Protein AF-A0A833G2I5-F1 (afdb_monomer_lite)

Secondary structure (DSSP, 8-state):
---B--S-HHHHHHHHHHHHSTTHHHHHHTT--TT--HHHHHHHHHHHHHHHHHHHBPP---

Foldseek 3Di:
DQFWADPDPVVLVVLLCCQLCVCVVVCVVVVNDPDPDPVSSVVSNVVSVVVSCVVITRDPPD

pLDDT: mean 81.79, std 10.65, range [48.12, 93.25]

Structure (mmCIF, N/CA/C/O backbone):
data_AF-A0A833G2I5-F1
#
_entry.id   AF-A0A833G2I5-F1
#
loop_
_atom_site.group_PDB
_atom_site.id
_atom_site.type_symbol
_atom_site.label_atom_id
_atom_site.label_alt_id
_atom_site.label_comp_id
_atom_site.label_asym_id
_atom_site.label_entity_id
_atom_site.label_seq_id
_atom_site.pdbx_PDB_ins_code
_atom_site.Cartn_x
_atom_site.Cartn_y
_atom_site.Cartn_z
_atom_site.occupancy
_atom_site.B_iso_or_equiv
_atom_site.auth_seq_id
_atom_site.auth_comp_id
_atom_site.auth_asym_id
_atom_site.auth_atom_id
_atom_site.pdbx_PDB_model_num
ATOM 1 N N . ALA A 1 1 ? -20.083 3.117 5.048 1.00 55.12 1 ALA A N 1
ATOM 2 C CA . ALA A 1 1 ? -19.155 3.711 6.039 1.00 55.12 1 ALA A CA 1
ATOM 3 C C . ALA A 1 1 ? -18.789 2.628 7.052 1.00 55.12 1 ALA A C 1
ATOM 5 O O . ALA A 1 1 ? -19.665 1.831 7.358 1.00 55.12 1 ALA A O 1
ATOM 6 N N . GLY A 1 2 ? -17.528 2.550 7.503 1.00 72.56 2 GLY A N 1
ATOM 7 C CA . GLY A 1 2 ? -17.045 1.476 8.396 1.00 72.56 2 GLY A CA 1
ATOM 8 C C . GLY A 1 2 ? -16.351 0.292 7.702 1.00 72.56 2 GLY A C 1
ATOM 9 O O . GLY A 1 2 ? -16.415 -0.821 8.197 1.00 72.56 2 GLY A O 1
ATOM 10 N N . HIS A 1 3 ? -15.724 0.495 6.537 1.00 77.56 3 HIS A N 1
ATOM 11 C CA . HIS A 1 3 ? -15.055 -0.589 5.791 1.00 77.56 3 HIS A CA 1
ATOM 12 C C . HIS A 1 3 ? -13.621 -0.872 6.253 1.00 77.56 3 HIS A C 1
ATOM 14 O O . HIS A 1 3 ? -13.057 -1.901 5.888 1.00 77.56 3 HIS A O 1
ATOM 20 N N . LEU A 1 4 ? -13.038 0.030 7.044 1.00 83.69 4 LEU A N 1
ATOM 21 C CA . LEU A 1 4 ? -11.670 -0.068 7.531 1.00 83.69 4 LEU A CA 1
ATOM 22 C C . LEU A 1 4 ? -11.637 0.097 9.050 1.00 83.69 4 LEU A C 1
ATOM 24 O O . LEU A 1 4 ? -12.371 0.919 9.597 1.00 83.69 4 LEU A O 1
ATOM 28 N N . ALA A 1 5 ? -10.769 -0.675 9.692 1.00 87.56 5 ALA A N 1
ATOM 29 C CA . ALA A 1 5 ? -10.460 -0.632 11.108 1.00 87.56 5 ALA A CA 1
ATOM 30 C C . ALA A 1 5 ? -8.950 -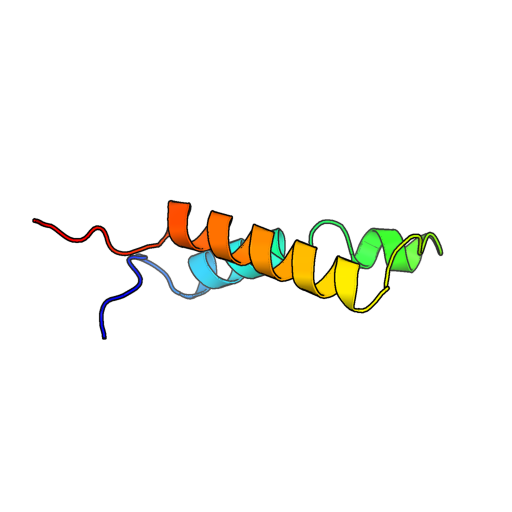0.409 11.276 1.00 87.56 5 ALA A C 1
ATOM 32 O O . ALA A 1 5 ? -8.128 -1.253 10.914 1.00 87.56 5 ALA A O 1
ATOM 33 N N . PHE A 1 6 ? -8.586 0.759 11.797 1.00 84.38 6 PHE A N 1
ATOM 34 C CA . PHE A 1 6 ? -7.218 1.141 12.129 1.00 84.38 6 PHE A CA 1
ATOM 35 C C . PHE A 1 6 ? -7.254 2.169 13.263 1.00 84.38 6 PHE A C 1
ATOM 37 O O . PHE A 1 6 ? -8.194 2.955 13.358 1.00 84.38 6 PHE A O 1
ATOM 44 N N . GLU A 1 7 ? -6.242 2.148 14.125 1.00 86.25 7 GLU A N 1
ATOM 45 C CA . GLU A 1 7 ? -6.149 3.057 15.277 1.00 86.25 7 GLU A CA 1
ATOM 46 C C . GLU A 1 7 ? -5.576 4.423 14.888 1.00 86.25 7 GLU A C 1
ATOM 48 O O . GLU A 1 7 ? -5.989 5.449 15.421 1.00 86.25 7 GLU A O 1
ATOM 53 N N . ASP A 1 8 ? -4.656 4.434 13.921 1.00 91.81 8 ASP A N 1
ATOM 54 C CA . ASP A 1 8 ? -3.956 5.626 13.459 1.00 91.81 8 ASP A CA 1
ATOM 55 C C . ASP A 1 8 ? -3.947 5.704 11.927 1.00 91.81 8 ASP A C 1
ATOM 57 O O . ASP A 1 8 ? -3.546 4.767 11.225 1.00 91.81 8 ASP A O 1
ATOM 61 N N . VAL A 1 9 ? -4.386 6.853 11.413 1.00 91.25 9 VAL A N 1
ATOM 62 C CA . VAL A 1 9 ? -4.463 7.137 9.976 1.00 91.25 9 VAL A CA 1
ATOM 63 C C . VAL A 1 9 ? -3.067 7.196 9.361 1.00 91.25 9 VAL A C 1
ATOM 65 O O . VAL A 1 9 ? -2.877 6.696 8.253 1.00 91.25 9 VAL A O 1
ATOM 68 N N . GLU A 1 10 ? -2.086 7.785 10.050 1.00 92.94 10 GLU A N 1
ATOM 69 C CA . GLU A 1 10 ? -0.734 7.972 9.508 1.00 92.94 10 GLU A CA 1
ATOM 70 C C . GLU A 1 10 ? -0.029 6.626 9.309 1.00 92.94 10 GLU A C 1
ATOM 72 O O . GLU A 1 10 ? 0.555 6.362 8.255 1.00 92.94 10 GLU A O 1
ATOM 77 N N . THR A 1 11 ? -0.148 5.738 10.291 1.00 91.31 11 THR A N 1
ATOM 78 C CA . THR A 1 11 ? 0.377 4.374 10.241 1.00 91.31 11 THR A CA 1
ATOM 79 C C . THR A 1 11 ? -0.315 3.555 9.156 1.00 91.31 11 THR A C 1
ATOM 81 O O . THR A 1 11 ? 0.365 2.913 8.353 1.00 91.31 11 THR A O 1
ATOM 84 N N . ALA A 1 12 ? -1.648 3.611 9.062 1.00 91.12 12 ALA A N 1
ATOM 85 C CA . ALA A 1 12 ? -2.383 2.915 8.005 1.00 91.12 12 ALA A CA 1
ATOM 86 C C . ALA A 1 12 ? -1.981 3.420 6.608 1.00 91.12 12 ALA A C 1
ATOM 88 O O . ALA A 1 12 ? -1.747 2.624 5.695 1.00 91.12 12 ALA A O 1
ATOM 89 N N . PHE A 1 13 ? -1.821 4.736 6.447 1.00 89.06 13 PHE A N 1
ATOM 90 C CA . PHE A 1 13 ? -1.362 5.338 5.199 1.00 89.06 13 PHE A CA 1
ATOM 91 C C . PHE A 1 13 ? 0.063 4.903 4.835 1.00 89.06 13 PHE A C 1
ATOM 93 O O . PHE A 1 13 ? 0.291 4.475 3.704 1.00 89.06 13 PHE A O 1
ATOM 100 N N . ARG A 1 14 ? 1.016 4.946 5.778 1.00 90.50 14 ARG A N 1
ATOM 101 C CA . ARG A 1 14 ? 2.397 4.481 5.549 1.00 90.50 14 ARG A CA 1
ATOM 102 C C . ARG A 1 14 ? 2.445 3.011 5.145 1.00 90.50 14 ARG A C 1
ATOM 104 O O . ARG A 1 14 ? 3.164 2.673 4.207 1.00 90.50 14 ARG A O 1
ATOM 111 N N . THR A 1 15 ? 1.656 2.160 5.799 1.00 89.62 15 THR A N 1
ATOM 112 C CA . THR A 1 15 ? 1.525 0.746 5.425 1.00 89.62 15 THR A CA 1
ATOM 113 C C . THR A 1 15 ? 1.008 0.604 3.997 1.00 89.62 15 THR A C 1
ATOM 115 O O . THR A 1 15 ? 1.632 -0.080 3.190 1.00 89.62 15 THR A O 1
ATOM 118 N N . PHE A 1 16 ? -0.090 1.280 3.646 1.00 88.88 16 PHE A N 1
ATOM 119 C CA . PHE A 1 16 ? -0.650 1.204 2.296 1.00 88.88 16 PHE A CA 1
ATOM 120 C C . PHE A 1 16 ? 0.339 1.688 1.231 1.00 88.88 16 PHE A C 1
ATOM 122 O O . PHE A 1 16 ? 0.570 1.006 0.233 1.00 88.88 16 PHE A O 1
ATOM 129 N N . PHE A 1 17 ? 0.969 2.837 1.471 1.00 86.75 17 PHE A N 1
ATOM 130 C CA . PHE A 1 17 ? 1.936 3.419 0.552 1.00 86.75 17 PHE A CA 1
ATOM 131 C C . PHE A 1 17 ? 3.164 2.517 0.371 1.00 86.75 17 PHE A C 1
ATOM 133 O O . PHE A 1 17 ? 3.624 2.336 -0.753 1.00 86.75 17 PHE A O 1
ATOM 140 N N . GLY A 1 18 ? 3.652 1.885 1.442 1.00 87.12 18 GLY A N 1
ATOM 141 C CA . GLY A 1 18 ? 4.737 0.904 1.369 1.00 87.12 18 GLY A CA 1
ATOM 142 C C . GLY A 1 18 ? 4.372 -0.360 0.580 1.00 87.12 18 GLY A C 1
ATOM 143 O O . GLY A 1 18 ? 5.218 -0.897 -0.134 1.00 87.12 18 GLY A O 1
ATOM 144 N N . LEU A 1 19 ? 3.115 -0.816 0.656 1.00 87.00 19 LEU A N 1
ATOM 145 C CA . LEU A 1 19 ? 2.622 -1.964 -0.118 1.00 87.00 19 LEU A CA 1
ATOM 146 C C . LEU A 1 19 ? 2.533 -1.657 -1.623 1.00 87.00 19 LEU A C 1
ATOM 148 O O . LEU A 1 19 ? 2.868 -2.519 -2.434 1.00 87.00 19 LEU A O 1
ATOM 152 N N . VAL A 1 20 ? 2.108 -0.444 -1.996 1.00 82.94 20 VAL A N 1
ATOM 153 C CA . VAL A 1 20 ? 1.995 -0.003 -3.402 1.00 82.94 20 VAL A CA 1
ATOM 154 C C . VAL A 1 20 ? 3.358 0.374 -3.987 1.00 82.94 20 VAL A C 1
ATOM 156 O O . VAL A 1 20 ? 3.703 -0.027 -5.092 1.00 82.94 20 VAL A O 1
ATOM 159 N N . GLY A 1 21 ? 4.149 1.148 -3.246 1.00 76.50 21 GLY A N 1
ATOM 160 C CA . GLY A 1 21 ? 5.413 1.725 -3.700 1.00 76.50 21 GLY A CA 1
ATOM 161 C 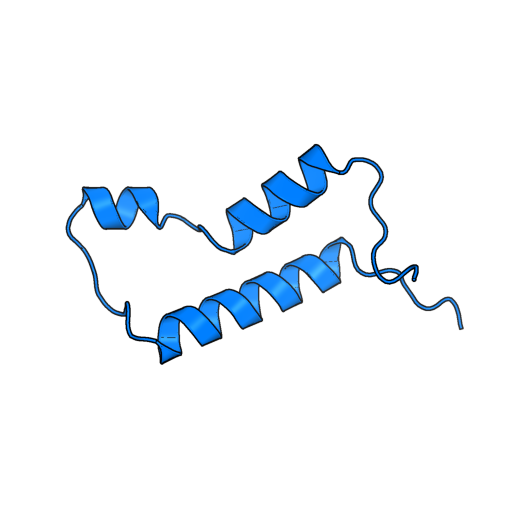C . GLY A 1 21 ? 6.628 0.821 -3.520 1.00 76.50 21 GLY A C 1
ATOM 162 O O . GLY A 1 21 ? 7.746 1.323 -3.653 1.00 76.50 21 GLY A O 1
ATOM 163 N N . ARG A 1 22 ? 6.427 -0.469 -3.199 1.00 68.75 22 ARG A N 1
ATOM 164 C CA . ARG A 1 22 ? 7.470 -1.454 -2.869 1.00 68.75 22 ARG A CA 1
ATOM 165 C C . ARG A 1 22 ? 8.671 -1.283 -3.796 1.00 68.75 22 ARG A C 1
ATOM 167 O O . ARG A 1 22 ? 8.579 -1.541 -4.988 1.00 68.75 22 ARG A O 1
ATOM 174 N N . ASP A 1 23 ? 9.771 -0.766 -3.265 1.00 70.50 23 ASP A N 1
ATOM 175 C CA . ASP A 1 23 ? 11.057 -0.559 -3.941 1.00 70.50 23 ASP A CA 1
ATOM 176 C C . ASP A 1 23 ? 11.008 0.276 -5.249 1.00 70.50 23 ASP A C 1
ATOM 178 O O . ASP A 1 23 ? 11.998 0.328 -5.978 1.00 70.50 23 ASP A O 1
ATOM 182 N N . VAL A 1 24 ? 9.890 0.939 -5.584 1.00 72.38 24 VAL A N 1
ATOM 183 C CA . VAL A 1 24 ? 9.683 1.632 -6.877 1.00 72.38 24 VAL A CA 1
ATOM 184 C C . VAL A 1 24 ? 10.705 2.747 -7.074 1.00 72.38 24 VAL A C 1
ATOM 186 O O . VAL A 1 24 ? 11.326 2.836 -8.130 1.00 72.38 24 VAL A O 1
ATOM 189 N N . GLN A 1 25 ? 10.933 3.563 -6.042 1.00 71.19 25 GLN A N 1
ATOM 190 C CA . GLN A 1 25 ? 11.913 4.649 -6.096 1.00 71.19 25 GLN A CA 1
ATOM 191 C C . GLN A 1 25 ? 13.347 4.127 -6.277 1.00 71.19 25 GLN A C 1
ATOM 193 O O . GLN A 1 25 ? 14.120 4.721 -7.019 1.00 71.19 25 GLN A O 1
ATOM 198 N N . ILE A 1 26 ? 13.699 2.998 -5.653 1.00 76.25 26 ILE A N 1
ATOM 199 C CA . ILE A 1 26 ? 15.024 2.375 -5.799 1.00 76.25 26 ILE A CA 1
ATOM 200 C C . ILE A 1 26 ? 15.195 1.827 -7.221 1.00 76.25 26 ILE A C 1
ATOM 202 O O . ILE A 1 26 ? 16.216 2.074 -7.853 1.00 76.25 26 ILE A O 1
ATOM 206 N N . ARG A 1 27 ? 14.179 1.143 -7.757 1.00 74.31 27 ARG A N 1
ATOM 207 C CA . ARG A 1 27 ? 14.193 0.599 -9.125 1.00 74.31 27 ARG A CA 1
ATOM 208 C C . ARG A 1 27 ? 14.280 1.695 -10.189 1.00 74.31 27 ARG A C 1
ATOM 210 O O . ARG A 1 27 ? 15.069 1.583 -11.121 1.00 74.31 27 ARG A O 1
ATOM 217 N N . LEU A 1 28 ? 13.564 2.801 -9.978 1.00 76.12 28 LEU A N 1
ATOM 218 C CA . LEU A 1 28 ? 13.697 4.030 -10.766 1.00 76.12 28 LEU A CA 1
ATOM 219 C C . LEU A 1 28 ? 15.132 4.571 -10.768 1.00 76.12 28 LEU A C 1
ATOM 221 O O . LEU A 1 28 ? 15.674 4.862 -11.830 1.00 76.12 28 LEU A O 1
ATOM 225 N N . LEU A 1 29 ? 15.753 4.687 -9.591 1.00 84.00 29 LEU A N 1
ATOM 226 C CA . LEU A 1 29 ? 17.121 5.199 -9.452 1.00 84.00 29 LEU A CA 1
ATOM 227 C C . LEU A 1 29 ? 18.174 4.289 -10.103 1.00 84.00 29 LEU A C 1
ATOM 229 O O . LEU A 1 29 ? 19.220 4.778 -10.519 1.00 84.00 29 LEU A O 1
ATOM 233 N N . LEU A 1 30 ? 17.904 2.986 -10.201 1.00 85.56 30 LEU A N 1
ATOM 234 C CA . LEU A 1 30 ? 18.797 2.003 -10.821 1.00 85.56 30 LEU A CA 1
ATOM 235 C C . LEU A 1 30 ? 18.619 1.887 -12.345 1.00 85.56 30 LEU A C 1
ATOM 237 O O . L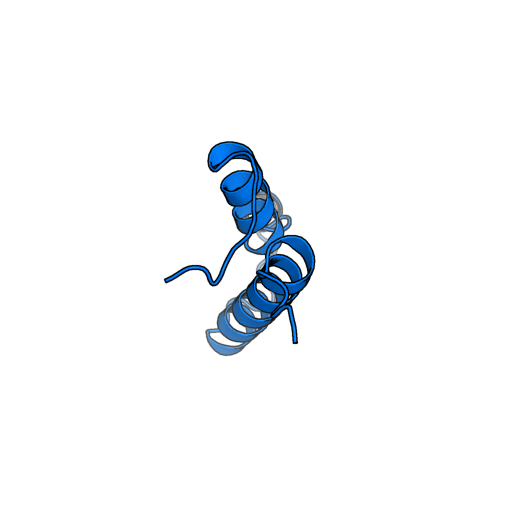EU A 1 30 ? 19.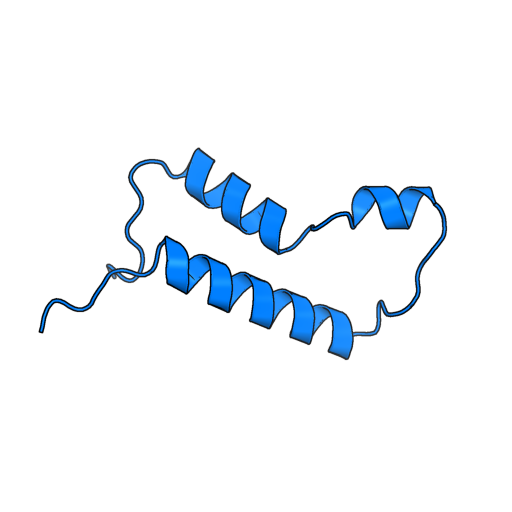359 1.142 -12.981 1.00 85.56 30 LEU A O 1
ATOM 241 N N . GLY A 1 31 ? 17.657 2.606 -12.936 1.00 77.44 31 GLY A N 1
ATOM 242 C CA . GLY A 1 31 ? 17.349 2.529 -14.370 1.00 77.44 31 GLY A CA 1
ATOM 243 C C . GLY A 1 31 ? 16.723 1.198 -14.808 1.00 77.44 31 GLY A C 1
ATOM 244 O O . GLY A 1 31 ? 16.531 0.980 -16.002 1.00 77.44 31 GLY A O 1
ATOM 245 N N . ASP A 1 32 ? 16.395 0.318 -13.858 1.00 68.44 32 ASP A N 1
ATOM 246 C CA . ASP A 1 32 ? 15.809 -0.994 -14.110 1.00 68.44 32 ASP A CA 1
ATOM 247 C C . ASP A 1 32 ? 14.283 -0.860 -14.125 1.00 68.44 32 ASP A C 1
ATOM 249 O O . ASP A 1 32 ? 13.630 -0.723 -13.087 1.00 68.44 32 ASP A O 1
ATOM 253 N N . TRP A 1 33 ? 13.720 -0.822 -15.334 1.00 69.25 33 TRP A N 1
ATOM 254 C CA . TRP A 1 33 ? 12.287 -0.621 -15.575 1.00 69.25 33 TRP A CA 1
ATOM 255 C C . TRP A 1 33 ? 11.598 -1.783 -16.324 1.00 69.25 33 TRP A C 1
ATOM 257 O O . TRP A 1 33 ? 10.848 -1.550 -17.278 1.00 69.25 33 TRP A O 1
ATOM 267 N N . PRO A 1 34 ? 11.787 -3.059 -15.930 1.00 58.53 34 PRO A N 1
ATOM 268 C CA . PRO A 1 34 ? 11.005 -4.140 -16.500 1.00 58.53 34 PRO A CA 1
ATOM 269 C C . PRO A 1 34 ? 9.584 -4.075 -15.923 1.00 58.53 34 PRO A C 1
ATOM 271 O O . PRO A 1 34 ? 9.361 -4.347 -14.747 1.00 58.53 34 PRO A O 1
ATOM 274 N N . GLY A 1 35 ? 8.605 -3.722 -16.758 1.00 65.12 35 GLY A N 1
ATOM 275 C CA . GLY A 1 35 ? 7.195 -3.946 -16.433 1.00 65.12 35 GLY A CA 1
ATOM 276 C C . GLY A 1 35 ? 6.400 -2.757 -15.895 1.00 65.12 35 GLY A C 1
ATOM 277 O O . GLY A 1 35 ? 5.427 -2.986 -15.195 1.00 65.12 35 GLY A O 1
ATOM 278 N N . LEU A 1 36 ? 6.692 -1.508 -16.275 1.00 71.62 36 LEU A N 1
ATOM 279 C CA . LEU A 1 36 ? 5.679 -0.434 -16.191 1.00 71.62 36 LEU A CA 1
ATOM 280 C C . LEU A 1 36 ? 4.734 -0.429 -17.387 1.00 71.62 36 LEU A C 1
ATOM 282 O O . LEU A 1 36 ? 4.467 0.586 -18.028 1.00 71.62 36 LEU A O 1
ATOM 286 N N . THR A 1 37 ? 4.204 -1.608 -17.678 1.00 83.75 37 THR A N 1
ATOM 287 C CA . THR A 1 37 ? 2.985 -1.685 -18.463 1.00 83.75 37 THR A CA 1
ATOM 288 C C . THR A 1 37 ? 1.821 -1.307 -17.558 1.00 83.75 37 THR A C 1
ATOM 290 O O . THR A 1 37 ? 1.831 -1.557 -16.352 1.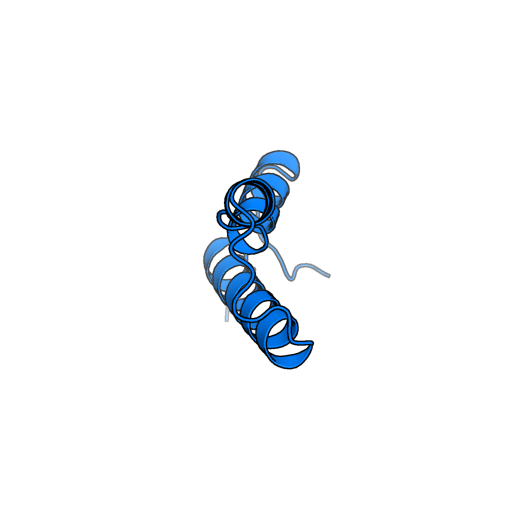00 83.75 37 THR A O 1
ATOM 293 N N . GLU A 1 38 ? 0.785 -0.726 -18.146 1.00 84.75 38 GLU A N 1
ATOM 294 C CA . GLU A 1 38 ? -0.443 -0.389 -17.426 1.00 84.75 38 GLU A CA 1
ATOM 295 C C . GLU A 1 38 ? -1.045 -1.619 -16.719 1.00 84.75 38 GLU A C 1
ATOM 297 O O . GLU A 1 38 ? -1.514 -1.526 -15.586 1.00 84.75 38 GLU A O 1
ATOM 302 N N . ALA A 1 39 ? -0.927 -2.800 -17.340 1.00 88.12 39 ALA A N 1
ATOM 303 C CA . ALA A 1 39 ? -1.371 -4.072 -16.776 1.00 88.12 39 ALA A CA 1
ATOM 304 C C . ALA A 1 39 ? -0.612 -4.465 -15.498 1.00 88.12 39 ALA A C 1
ATOM 306 O O . ALA A 1 39 ? -1.236 -4.844 -14.509 1.00 88.12 39 ALA A O 1
ATOM 307 N N . ALA A 1 40 ? 0.716 -4.344 -15.493 1.00 82.69 40 ALA A N 1
ATOM 308 C CA . ALA A 1 40 ? 1.529 -4.678 -14.328 1.00 82.69 40 ALA A CA 1
ATOM 309 C C . ALA A 1 40 ? 1.306 -3.687 -13.173 1.00 82.69 40 ALA A C 1
ATOM 311 O O . ALA A 1 40 ? 1.204 -4.099 -12.019 1.00 82.69 40 ALA A O 1
ATOM 312 N N . ILE A 1 41 ? 1.128 -2.395 -13.478 1.00 83.50 41 ILE A N 1
ATOM 313 C CA . ILE A 1 41 ? 0.753 -1.376 -12.482 1.00 83.50 41 ILE A CA 1
ATOM 314 C C . ILE A 1 41 ? -0.612 -1.710 -11.862 1.00 83.50 41 ILE A C 1
ATOM 316 O O . ILE A 1 41 ? -0.769 -1.656 -10.640 1.00 83.50 41 ILE A O 1
ATOM 320 N N . ALA A 1 42 ? -1.596 -2.084 -12.685 1.00 88.75 42 ALA A N 1
ATOM 321 C CA . ALA A 1 42 ? -2.924 -2.460 -12.211 1.00 88.75 42 ALA A CA 1
ATOM 322 C C . ALA A 1 42 ? -2.890 -3.720 -11.328 1.00 88.75 42 ALA A C 1
ATOM 324 O O . ALA A 1 42 ? -3.564 -3.776 -10.295 1.00 88.75 42 ALA A O 1
ATOM 325 N N . GLU A 1 43 ? -2.091 -4.720 -11.698 1.00 87.88 43 GLU A N 1
ATOM 326 C CA . GLU A 1 43 ? -1.938 -5.954 -10.928 1.00 87.88 43 GLU A CA 1
ATOM 327 C C . GLU A 1 43 ? -1.254 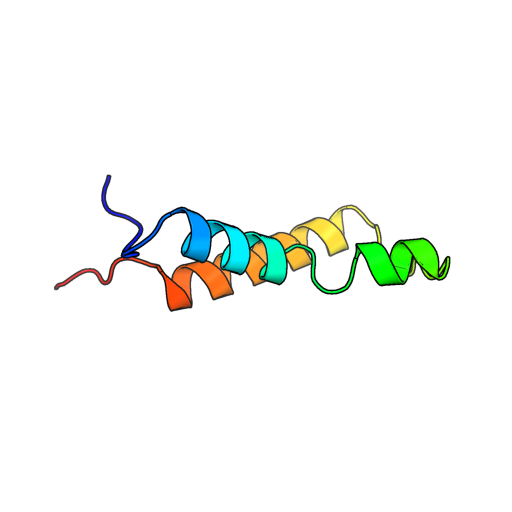-5.711 -9.572 1.00 87.88 43 GLU A C 1
ATOM 329 O O . GLU A 1 43 ? -1.715 -6.217 -8.540 1.00 87.88 43 GLU A O 1
ATOM 334 N N . ASP A 1 44 ? -0.210 -4.878 -9.552 1.00 86.06 44 ASP A N 1
ATOM 335 C CA . ASP A 1 44 ? 0.481 -4.449 -8.336 1.00 86.06 44 ASP A CA 1
ATOM 336 C C . ASP A 1 44 ? -0.447 -3.677 -7.396 1.00 86.06 44 ASP A C 1
ATOM 338 O O . ASP A 1 44 ? -0.535 -4.007 -6.208 1.00 86.06 44 ASP A O 1
ATOM 342 N N . ALA A 1 45 ? -1.211 -2.719 -7.929 1.00 88.50 45 ALA A N 1
ATOM 343 C CA . ALA A 1 45 ? -2.201 -1.971 -7.162 1.00 88.50 45 ALA A CA 1
ATOM 344 C C . ALA A 1 45 ? -3.263 -2.902 -6.559 1.00 88.50 45 ALA A C 1
ATOM 346 O O . ALA A 1 45 ? -3.529 -2.855 -5.357 1.00 88.50 45 ALA A O 1
ATOM 347 N N . ALA A 1 46 ? -3.820 -3.816 -7.361 1.00 92.19 46 ALA A N 1
ATOM 348 C CA . ALA A 1 46 ? -4.824 -4.766 -6.895 1.00 92.19 46 ALA A CA 1
ATOM 349 C C . ALA A 1 46 ? -4.281 -5.681 -5.783 1.00 92.19 46 ALA A C 1
ATOM 351 O O . ALA A 1 46 ? -4.986 -5.981 -4.815 1.00 92.19 46 ALA A O 1
ATOM 352 N N . ARG A 1 47 ? -3.023 -6.124 -5.895 1.00 91.00 47 ARG A N 1
ATOM 353 C CA . ARG A 1 47 ? -2.356 -6.933 -4.868 1.00 91.00 47 ARG A CA 1
ATOM 354 C C . ARG A 1 47 ? -2.158 -6.150 -3.570 1.00 91.00 47 ARG A C 1
ATOM 356 O O . ARG A 1 47 ? -2.521 -6.668 -2.512 1.00 91.00 47 ARG A O 1
ATOM 363 N N . ALA A 1 48 ? -1.652 -4.922 -3.645 1.00 91.19 48 ALA A N 1
ATOM 364 C CA . ALA A 1 48 ? -1.456 -4.060 -2.482 1.00 91.19 48 ALA A CA 1
ATOM 365 C C . ALA A 1 48 ? -2.784 -3.758 -1.765 1.00 91.19 48 ALA A C 1
ATOM 367 O O . ALA A 1 48 ? -2.867 -3.873 -0.543 1.00 91.19 48 ALA A O 1
ATOM 368 N N . THR A 1 49 ? -3.857 -3.472 -2.512 1.00 92.44 49 THR A N 1
ATOM 369 C CA . THR A 1 49 ? -5.200 -3.275 -1.944 1.00 92.44 49 THR A CA 1
ATOM 370 C C . THR A 1 49 ? -5.702 -4.516 -1.209 1.00 92.44 49 THR A C 1
ATOM 372 O O . THR A 1 49 ? -6.209 -4.393 -0.096 1.00 92.44 49 THR A O 1
ATOM 375 N N . ARG A 1 50 ? -5.533 -5.722 -1.773 1.00 93.25 50 ARG A N 1
ATOM 376 C CA . ARG A 1 50 ? -5.920 -6.970 -1.086 1.00 93.25 50 ARG A CA 1
ATOM 377 C C . ARG A 1 50 ? -5.165 -7.160 0.230 1.00 93.25 50 ARG A C 1
ATOM 379 O O . ARG A 1 50 ? -5.777 -7.519 1.230 1.00 93.25 50 ARG A O 1
ATOM 386 N N . GLN A 1 51 ? -3.859 -6.898 0.239 1.00 92.06 51 GLN A N 1
ATOM 387 C CA . GLN A 1 51 ? -3.035 -6.997 1.448 1.00 92.06 51 GLN A CA 1
ATOM 388 C C . GLN A 1 51 ? -3.447 -5.965 2.502 1.00 92.06 51 GLN A C 1
ATOM 390 O O . GLN A 1 51 ? -3.591 -6.304 3.672 1.00 92.06 51 GLN A O 1
ATOM 395 N N . PHE A 1 52 ? -3.713 -4.727 2.088 1.00 92.50 52 PHE A N 1
ATOM 396 C CA . PHE A 1 52 ? -4.177 -3.681 2.991 1.00 92.50 52 PHE A CA 1
ATOM 397 C C . PHE A 1 52 ? -5.531 -4.015 3.620 1.00 92.50 52 PHE A C 1
ATOM 399 O O . PHE A 1 52 ? -5.694 -3.878 4.827 1.00 92.50 52 PHE A O 1
ATOM 406 N N . LEU A 1 53 ? -6.487 -4.514 2.834 1.00 91.75 53 LEU A N 1
ATOM 407 C CA . LEU A 1 53 ? -7.787 -4.948 3.350 1.00 91.75 53 LEU A CA 1
ATOM 408 C C . LEU A 1 53 ? -7.682 -6.180 4.258 1.00 91.75 53 LEU A C 1
ATOM 410 O O . LEU A 1 53 ? -8.490 -6.325 5.165 1.00 91.75 53 LEU A O 1
ATOM 414 N N . ALA A 1 54 ? -6.690 -7.049 4.064 1.00 91.62 54 ALA A N 1
ATOM 415 C CA . ALA A 1 54 ? -6.436 -8.146 4.996 1.00 91.62 54 ALA A CA 1
ATOM 416 C C . ALA A 1 54 ? -5.914 -7.650 6.359 1.00 91.62 54 ALA A C 1
ATOM 418 O O . ALA A 1 54 ? -6.214 -8.261 7.381 1.00 91.62 54 ALA A O 1
ATOM 419 N N . LEU A 1 55 ? -5.157 -6.546 6.378 1.00 89.81 55 LEU A N 1
ATOM 420 C CA . LEU A 1 55 ? -4.596 -5.950 7.598 1.00 89.81 55 LEU A CA 1
ATOM 421 C C . LEU A 1 55 ? -5.569 -4.999 8.310 1.00 89.81 55 LEU A C 1
ATOM 423 O O . LEU A 1 55 ? -5.622 -4.978 9.535 1.00 89.81 55 LEU A O 1
ATOM 427 N N . HIS A 1 56 ? -6.321 -4.209 7.544 1.00 89.81 56 HIS A N 1
ATOM 428 C CA . HIS A 1 56 ? -7.123 -3.087 8.038 1.00 89.81 56 HIS A CA 1
ATOM 429 C C . HIS A 1 56 ? -8.593 -3.158 7.627 1.00 89.81 56 HIS A C 1
ATOM 431 O O . HIS A 1 56 ? -9.343 -2.222 7.887 1.00 89.81 56 HIS A O 1
ATOM 437 N N . GLY A 1 57 ? -9.038 -4.217 6.953 1.00 87.06 57 GLY A N 1
ATOM 438 C CA . GLY A 1 57 ? -10.451 -4.403 6.641 1.00 87.06 57 GLY A CA 1
ATOM 439 C C . GLY A 1 57 ? -11.256 -4.581 7.923 1.00 87.06 57 GLY A C 1
ATOM 440 O O . GLY A 1 57 ? -10.903 -5.392 8.781 1.00 87.06 57 GLY A O 1
ATOM 441 N N . ALA A 1 58 ? -12.352 -3.837 8.058 1.00 85.19 58 ALA A N 1
ATOM 442 C CA . ALA A 1 58 ? -13.276 -4.065 9.156 1.00 85.19 58 ALA A CA 1
ATOM 443 C C . ALA A 1 58 ? -13.879 -5.468 9.000 1.00 85.19 58 ALA A C 1
ATOM 445 O O . ALA A 1 58 ? -14.504 -5.783 7.981 1.00 85.19 58 ALA A O 1
ATOM 446 N N . ARG A 1 59 ? -13.674 -6.331 9.999 1.00 73.81 59 ARG A N 1
ATOM 447 C CA . ARG A 1 59 ? -14.348 -7.626 10.046 1.00 73.81 59 ARG A CA 1
ATOM 448 C C . ARG A 1 59 ? -15.847 -7.353 10.144 1.00 73.81 59 ARG A C 1
ATOM 450 O O . ARG A 1 59 ? -16.284 -6.577 10.986 1.00 73.81 59 ARG A O 1
ATOM 457 N N . LYS A 1 60 ? -16.633 -7.961 9.253 1.00 61.88 60 LYS A N 1
ATOM 458 C CA . LYS A 1 60 ? -18.074 -8.058 9.474 1.00 61.88 60 LYS A CA 1
ATOM 459 C C . LYS A 1 60 ? -18.256 -8.991 10.660 1.00 61.88 60 LYS A C 1
ATOM 461 O O . LYS A 1 60 ? -18.127 -10.204 10.502 1.00 61.88 60 LYS A O 1
ATOM 466 N N . ASP A 1 61 ? -18.510 -8.424 11.826 1.00 59.69 61 ASP A N 1
ATOM 467 C CA . ASP A 1 61 ? -19.088 -9.183 12.923 1.00 59.69 61 ASP A CA 1
ATOM 468 C C . ASP A 1 61 ? -20.436 -9.706 12.392 1.00 59.69 61 ASP A C 1
ATOM 470 O O . ASP A 1 61 ? -21.289 -8.919 11.968 1.00 59.69 61 ASP A O 1
ATOM 474 N N . SER A 1 62 ? -20.533 -11.029 12.221 1.00 48.12 62 SER A N 1
ATOM 475 C CA . SER A 1 62 ? -21.744 -11.722 11.753 1.00 48.12 62 SER A CA 1
ATOM 476 C C . SER A 1 62 ? -22.639 -12.065 12.929 1.00 48.12 62 SER A C 1
ATOM 478 O O . SER A 1 62 ? -22.073 -12.396 13.995 1.00 48.12 62 SER A O 1
#

Sequence (62 aa):
AGHLAFEDVETAFRTFFGLVGRDVQIRLLLGDWPGLTEAAIAEDAARATRQFLALHGARKDS

Radius of gyration: 14.39 Å; chains: 1; bounding box: 40×20×34 Å